Protein AF-A0A845JX76-F1 (afdb_monomer)

Secondary structure (DSSP, 8-state):
--HHHHHHHHHHHHHHTT-SEEEEE-TT-----HHHHHHHHHHHHHHHHHT-EEEEE---HHHHHHHHHTT-TTTSEEESSHHHHHH-

Structure (mmCIF, N/CA/C/O backbone):
data_AF-A0A845JX76-F1
#
_entry.id   AF-A0A845JX76-F1
#
loop_
_atom_site.group_PDB
_atom_site.id
_atom_site.type_symbol
_atom_site.label_atom_id
_atom_site.label_alt_id
_atom_site.label_comp_id
_atom_site.label_asym_id
_atom_site.label_entity_id
_atom_site.label_seq_id
_atom_site.pdbx_PDB_ins_code
_atom_site.Cartn_x
_atom_site.Cartn_y
_atom_site.Cartn_z
_atom_site.occupancy
_atom_site.B_iso_or_equiv
_atom_site.auth_seq_id
_atom_site.auth_comp_id
_atom_site.auth_asym_id
_atom_site.auth_atom_id
_atom_site.pdbx_PDB_model_num
ATOM 1 N N . MET A 1 1 ? 10.106 8.849 -17.110 1.00 46.25 1 MET A N 1
ATOM 2 C CA . MET A 1 1 ? 8.996 9.630 -16.521 1.00 46.25 1 MET A CA 1
ATOM 3 C C . MET A 1 1 ? 8.585 8.952 -15.227 1.00 46.25 1 MET A C 1
ATOM 5 O O . MET A 1 1 ? 8.057 7.854 -15.291 1.00 46.25 1 MET A O 1
ATOM 9 N N . SER A 1 2 ? 8.916 9.536 -14.074 1.00 57.66 2 SER A N 1
ATOM 10 C CA . SER A 1 2 ? 8.807 8.866 -12.771 1.00 57.66 2 SER A CA 1
ATOM 11 C C . SER A 1 2 ? 7.349 8.701 -12.334 1.00 57.66 2 SER A C 1
ATOM 13 O O . SER A 1 2 ? 6.727 9.646 -11.848 1.00 57.66 2 SER A O 1
ATOM 15 N N . SER A 1 3 ? 6.804 7.498 -12.520 1.00 71.44 3 SER A N 1
ATOM 16 C CA . SER A 1 3 ? 5.487 7.067 -12.026 1.00 71.44 3 SER A CA 1
ATOM 17 C C . SER A 1 3 ? 5.320 7.306 -10.518 1.00 71.44 3 SER A C 1
ATOM 19 O O . SER A 1 3 ? 4.224 7.651 -10.080 1.00 71.44 3 SER A O 1
ATOM 21 N N . SER A 1 4 ? 6.414 7.245 -9.752 1.00 75.25 4 SER A N 1
ATOM 22 C CA . SER A 1 4 ? 6.476 7.545 -8.314 1.00 75.25 4 SER A CA 1
ATOM 23 C C . SER A 1 4 ? 5.983 8.951 -7.958 1.00 75.25 4 SER A C 1
ATOM 25 O O . SER A 1 4 ? 5.190 9.111 -7.032 1.00 75.25 4 SER A O 1
ATOM 27 N N . LYS A 1 5 ? 6.343 9.980 -8.739 1.00 79.44 5 LYS A N 1
ATOM 28 C CA . LYS A 1 5 ? 5.889 11.355 -8.466 1.00 79.44 5 LYS A CA 1
ATOM 29 C C . LYS A 1 5 ? 4.371 11.491 -8.614 1.00 79.44 5 LYS A C 1
ATOM 31 O O . LYS A 1 5 ? 3.727 12.073 -7.751 1.00 79.44 5 LYS A O 1
ATOM 36 N N . LYS A 1 6 ? 3.794 10.889 -9.660 1.00 83.50 6 LYS A N 1
ATOM 37 C CA . LYS A 1 6 ? 2.337 10.891 -9.874 1.00 83.50 6 LYS A CA 1
ATOM 38 C C . LYS A 1 6 ? 1.595 10.133 -8.772 1.00 83.50 6 LYS A C 1
ATOM 40 O O . LYS A 1 6 ? 0.551 10.597 -8.322 1.00 83.50 6 LYS A O 1
ATOM 45 N N . ALA A 1 7 ? 2.135 8.993 -8.333 1.00 83.62 7 ALA A N 1
ATOM 46 C CA . ALA A 1 7 ? 1.564 8.228 -7.228 1.00 83.62 7 ALA A CA 1
ATOM 47 C C . ALA A 1 7 ? 1.526 9.067 -5.944 1.00 83.62 7 ALA A C 1
ATOM 49 O O . ALA A 1 7 ? 0.470 9.204 -5.335 1.00 83.62 7 ALA A O 1
ATOM 50 N N . ARG A 1 8 ? 2.635 9.726 -5.592 1.00 85.06 8 ARG A N 1
ATOM 51 C CA . ARG A 1 8 ? 2.693 10.638 -4.443 1.00 85.06 8 ARG A CA 1
ATOM 52 C C . ARG A 1 8 ? 1.692 11.790 -4.530 1.00 85.06 8 ARG A C 1
ATOM 54 O O . ARG A 1 8 ? 0.983 12.047 -3.558 1.00 85.06 8 ARG A O 1
ATOM 61 N N . ASP A 1 9 ? 1.637 12.472 -5.671 1.00 86.44 9 ASP A N 1
ATOM 62 C CA . 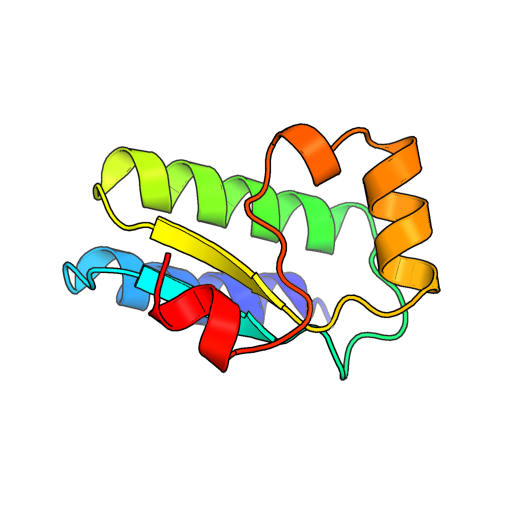ASP A 1 9 ? 0.754 13.630 -5.856 1.00 86.44 9 ASP A CA 1
ATOM 63 C C . ASP A 1 9 ? -0.729 13.218 -5.748 1.00 86.44 9 ASP A C 1
ATOM 65 O O . ASP A 1 9 ? -1.563 14.002 -5.304 1.00 86.44 9 ASP A O 1
ATOM 69 N N . THR A 1 10 ? -1.048 11.960 -6.078 1.00 87.12 10 THR A N 1
ATOM 70 C CA . THR A 1 10 ? -2.392 11.381 -5.920 1.00 87.12 10 THR A CA 1
ATOM 71 C C . THR A 1 10 ? -2.667 10.922 -4.485 1.00 87.12 10 THR A C 1
ATOM 73 O O . THR A 1 10 ? -3.780 11.081 -3.992 1.00 87.12 10 THR A O 1
ATOM 76 N N . LEU A 1 11 ? -1.669 10.362 -3.795 1.00 86.44 11 LEU A N 1
ATOM 77 C CA . LEU A 1 11 ? -1.812 9.833 -2.435 1.00 86.44 11 LEU A CA 1
ATOM 78 C C . LEU A 1 11 ? -1.938 10.940 -1.384 1.00 86.44 11 LEU A C 1
ATOM 80 O O . LEU A 1 11 ? -2.784 10.847 -0.499 1.00 86.44 11 LEU A O 1
ATOM 84 N N . THR A 1 12 ? -1.133 11.997 -1.496 1.00 86.69 12 THR A N 1
ATOM 85 C CA . THR A 1 12 ? -1.099 13.114 -0.535 1.00 86.69 12 THR A CA 1
ATOM 86 C C . THR A 1 12 ? -2.492 13.658 -0.166 1.00 86.69 12 THR A C 1
ATOM 88 O O . THR A 1 12 ? -2.813 13.683 1.025 1.00 86.69 12 THR A O 1
ATOM 91 N N . PRO A 1 13 ? -3.361 14.057 -1.121 1.00 88.06 13 PRO A N 1
ATOM 92 C CA . PRO A 1 13 ? -4.679 14.598 -0.784 1.00 88.06 13 PRO A CA 1
ATOM 93 C C . PRO A 1 13 ? -5.617 13.563 -0.145 1.00 88.06 13 PRO A C 1
ATOM 95 O O . PRO A 1 13 ? -6.476 13.928 0.655 1.00 88.06 13 PRO A O 1
ATOM 98 N N . LEU A 1 14 ? -5.446 12.268 -0.439 1.00 86.75 14 LEU A N 1
ATOM 99 C CA . LEU A 1 14 ? -6.277 11.211 0.145 1.00 86.75 14 LEU A CA 1
ATOM 100 C C . LEU A 1 14 ? -6.025 11.053 1.649 1.00 86.75 14 LEU A C 1
ATOM 102 O O . LEU A 1 14 ? -6.963 10.771 2.392 1.00 86.75 14 LEU A O 1
ATOM 106 N N . PHE A 1 15 ? -4.794 11.278 2.111 1.00 84.19 15 PHE A N 1
ATOM 107 C CA . PHE A 1 15 ? -4.480 11.266 3.543 1.00 84.19 15 PHE A CA 1
ATOM 108 C C . PHE A 1 15 ? -4.986 12.519 4.273 1.00 84.19 15 PHE A C 1
ATOM 110 O O . PHE A 1 15 ? -5.294 12.454 5.460 1.00 84.19 15 PHE A O 1
ATOM 117 N N . GLN A 1 16 ? -5.124 13.650 3.575 1.00 83.06 16 GLN A N 1
ATOM 118 C CA . GLN A 1 16 ? -5.647 14.896 4.152 1.00 83.06 16 GLN A CA 1
ATOM 119 C C . GLN A 1 16 ? -7.169 14.877 4.345 1.00 83.06 16 GLN A C 1
ATOM 121 O O . GLN A 1 16 ? -7.687 15.571 5.215 1.00 83.06 16 GLN A O 1
ATOM 126 N N . ALA A 1 17 ? -7.889 14.062 3.572 1.00 79.19 17 ALA A N 1
ATOM 127 C CA . ALA A 1 17 ? -9.346 13.948 3.640 1.00 79.19 17 ALA A CA 1
ATOM 128 C C . ALA A 1 17 ? -9.873 13.116 4.837 1.00 79.19 17 ALA A C 1
ATOM 130 O O . ALA A 1 17 ? -11.074 12.872 4.917 1.00 79.19 17 ALA A O 1
ATOM 131 N N . ASN A 1 18 ? -9.004 12.698 5.770 1.00 70.06 18 ASN A N 1
ATOM 132 C CA . ASN A 1 18 ? -9.351 11.915 6.969 1.00 70.06 18 ASN A CA 1
ATOM 133 C C . ASN A 1 18 ? -10.092 10.591 6.656 1.00 70.06 18 ASN A C 1
ATOM 135 O O . ASN A 1 18 ? -11.093 10.236 7.285 1.00 70.06 18 ASN A O 1
ATOM 139 N N . ASN A 1 19 ? -9.623 9.879 5.627 1.00 75.25 19 ASN A N 1
ATOM 140 C CA . ASN A 1 19 ? -10.188 8.609 5.168 1.00 75.25 19 ASN A CA 1
ATOM 141 C C . ASN A 1 19 ? -9.807 7.443 6.089 1.00 75.25 19 ASN A C 1
ATOM 143 O O . ASN A 1 19 ? -8.632 7.151 6.239 1.00 75.25 19 ASN A O 1
ATOM 147 N N . LYS A 1 20 ? -10.772 6.649 6.572 1.00 82.75 20 LYS A N 1
ATOM 148 C CA . LYS A 1 20 ? -10.501 5.506 7.477 1.00 82.75 20 LYS A CA 1
ATOM 149 C C . LYS A 1 20 ? -9.395 4.552 6.989 1.00 82.75 20 LYS A C 1
ATOM 151 O O . LYS A 1 20 ? -8.613 4.056 7.799 1.00 82.75 20 LYS A O 1
ATOM 156 N N . ALA A 1 21 ? -9.342 4.280 5.686 1.00 88.38 21 ALA A N 1
ATOM 157 C CA . ALA A 1 21 ? -8.324 3.437 5.074 1.00 88.38 21 ALA A CA 1
ATOM 158 C C . ALA A 1 21 ? -8.068 3.842 3.618 1.00 88.38 21 ALA A C 1
ATOM 160 O O . ALA A 1 21 ? -8.991 4.222 2.897 1.00 88.38 21 ALA A O 1
ATOM 161 N N . ILE A 1 22 ? -6.819 3.703 3.185 1.00 91.50 22 ILE A N 1
ATOM 162 C CA . ILE A 1 22 ? -6.380 3.844 1.799 1.00 91.50 22 ILE A CA 1
ATOM 163 C C . ILE A 1 22 ? -5.824 2.497 1.352 1.00 91.50 22 ILE A C 1
ATOM 165 O O . ILE A 1 22 ? -4.898 1.966 1.965 1.00 91.50 22 ILE A O 1
ATOM 169 N N . ILE A 1 23 ? -6.402 1.956 0.282 1.00 92.44 23 ILE A N 1
ATOM 170 C CA . ILE A 1 23 ? -6.048 0.651 -0.278 1.00 92.44 23 ILE A CA 1
ATOM 171 C C . ILE A 1 23 ? -5.414 0.874 -1.649 1.00 92.44 23 ILE A C 1
ATOM 173 O O . ILE A 1 23 ? -6.024 1.489 -2.525 1.00 92.44 23 ILE A O 1
ATOM 177 N N . VAL A 1 24 ? -4.197 0.369 -1.837 1.00 92.56 24 VAL A N 1
ATOM 178 C CA . VAL A 1 24 ? -3.443 0.469 -3.089 1.00 92.56 24 VAL A CA 1
ATOM 179 C C . VAL A 1 24 ? -3.391 -0.893 -3.762 1.00 92.56 24 VAL A C 1
ATOM 181 O O . VAL A 1 24 ? -2.829 -1.842 -3.222 1.00 92.56 24 VAL A O 1
ATOM 184 N N . ASP A 1 25 ? -3.963 -0.973 -4.959 1.00 92.88 25 ASP A N 1
ATOM 185 C CA . ASP A 1 25 ? -3.962 -2.176 -5.789 1.00 92.88 25 ASP A CA 1
ATOM 186 C C . ASP A 1 25 ? -2.717 -2.217 -6.680 1.00 92.88 25 ASP A C 1
ATOM 188 O O . ASP A 1 25 ? -2.519 -1.350 -7.535 1.00 92.88 25 ASP A O 1
ATOM 192 N N . LEU A 1 26 ? -1.878 -3.230 -6.461 1.00 91.75 26 LEU A N 1
ATOM 193 C CA . LEU A 1 26 ? -0.617 -3.434 -7.167 1.00 91.75 26 LEU A CA 1
ATOM 194 C C . LEU A 1 26 ? -0.709 -4.500 -8.270 1.00 91.75 26 LEU A C 1
ATOM 196 O O . LEU A 1 26 ? 0.315 -4.821 -8.870 1.00 91.75 26 LEU A O 1
ATOM 200 N N . SER A 1 27 ? -1.908 -4.988 -8.612 1.00 91.38 27 SER A N 1
ATOM 201 C CA . SER A 1 27 ? -2.106 -6.023 -9.647 1.00 91.38 27 SER A CA 1
ATOM 202 C C . SER A 1 27 ? -1.531 -5.644 -11.016 1.00 91.38 27 SER A C 1
ATOM 204 O O . SER A 1 27 ? -1.048 -6.502 -11.753 1.00 91.38 27 SER A O 1
ATOM 206 N N . GLY A 1 28 ? -1.548 -4.352 -11.356 1.00 88.75 28 GLY A N 1
A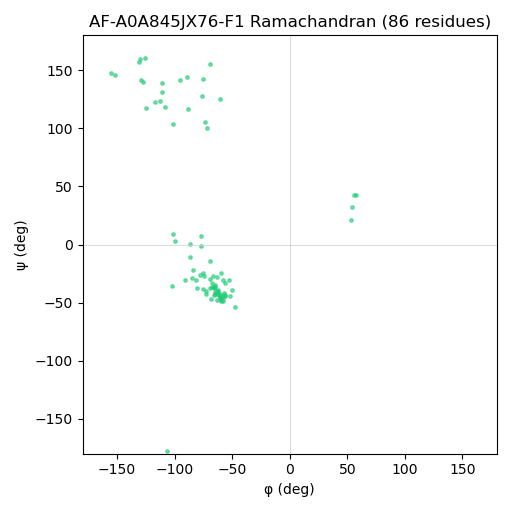TOM 207 C CA . GLY A 1 28 ? -0.989 -3.815 -12.600 1.00 88.75 28 GLY A CA 1
ATOM 208 C C . GLY A 1 28 ? 0.505 -3.477 -12.544 1.00 88.75 28 GLY A C 1
ATOM 209 O O . GLY A 1 28 ? 1.047 -2.972 -13.527 1.00 88.75 28 GLY A O 1
ATOM 210 N N . VAL A 1 29 ? 1.180 -3.699 -11.413 1.00 88.56 29 VAL A N 1
ATOM 211 C CA . VAL A 1 29 ? 2.581 -3.309 -11.208 1.00 88.56 29 VAL A CA 1
ATOM 212 C C . VAL A 1 29 ? 3.476 -4.528 -11.368 1.00 88.56 29 VAL A C 1
ATOM 214 O O . VAL A 1 29 ? 3.576 -5.362 -10.476 1.00 88.56 29 VAL A O 1
ATOM 217 N N . SER A 1 30 ? 4.156 -4.638 -12.507 1.00 84.12 30 SER A N 1
ATOM 218 C CA . SER A 1 30 ? 5.018 -5.792 -12.807 1.00 84.12 30 SER A CA 1
ATOM 219 C C . SER A 1 30 ? 6.379 -5.754 -12.104 1.00 84.12 30 SER A C 1
ATOM 221 O O . SER A 1 30 ? 6.989 -6.797 -11.899 1.00 84.12 30 SER A O 1
ATOM 223 N N . CYS A 1 31 ? 6.883 -4.563 -11.771 1.00 83.81 31 CYS A N 1
ATOM 224 C CA . CYS A 1 31 ? 8.176 -4.373 -11.118 1.00 83.81 31 CYS A CA 1
ATOM 225 C C . CYS A 1 31 ? 8.181 -3.046 -10.350 1.00 83.81 31 CYS A C 1
ATOM 227 O O . CYS A 1 31 ? 7.543 -2.079 -10.775 1.00 83.81 31 CYS A O 1
ATOM 229 N N . ILE A 1 32 ? 8.910 -3.002 -9.236 1.00 88.44 32 ILE A N 1
ATOM 230 C CA . ILE A 1 32 ? 9.105 -1.803 -8.424 1.00 88.44 32 ILE A CA 1
ATOM 231 C C . ILE A 1 32 ? 10.599 -1.571 -8.199 1.00 88.44 32 ILE A C 1
ATOM 233 O O . ILE A 1 32 ? 11.360 -2.512 -7.982 1.00 88.44 32 ILE A O 1
ATOM 237 N N . ASP A 1 33 ? 11.017 -0.311 -8.258 1.00 88.31 33 ASP A N 1
ATOM 238 C CA . ASP A 1 33 ? 12.381 0.116 -7.957 1.00 88.31 33 ASP A CA 1
ATOM 239 C C . ASP A 1 33 ? 12.449 0.839 -6.600 1.00 88.31 33 ASP A C 1
ATOM 241 O O . ASP A 1 33 ? 11.450 0.994 -5.890 1.00 88.31 33 ASP A O 1
ATOM 245 N N . SER A 1 34 ? 13.637 1.324 -6.240 1.00 85.94 34 SER A N 1
ATOM 246 C CA . SER A 1 34 ? 13.852 2.072 -4.997 1.00 85.94 34 SER A CA 1
ATOM 247 C C . SER A 1 34 ? 12.972 3.321 -4.882 1.00 85.94 34 SER A C 1
ATOM 249 O O . SER A 1 34 ? 12.578 3.688 -3.776 1.00 85.94 34 SER A O 1
ATOM 251 N N . SER A 1 35 ? 12.622 3.959 -6.003 1.00 87.56 35 SER A N 1
ATOM 252 C CA . SER A 1 35 ? 11.788 5.162 -6.008 1.00 87.56 35 SER A CA 1
ATOM 253 C C . SER A 1 35 ? 10.317 4.844 -5.738 1.00 87.56 35 SER A C 1
ATOM 255 O O . SER A 1 35 ? 9.659 5.5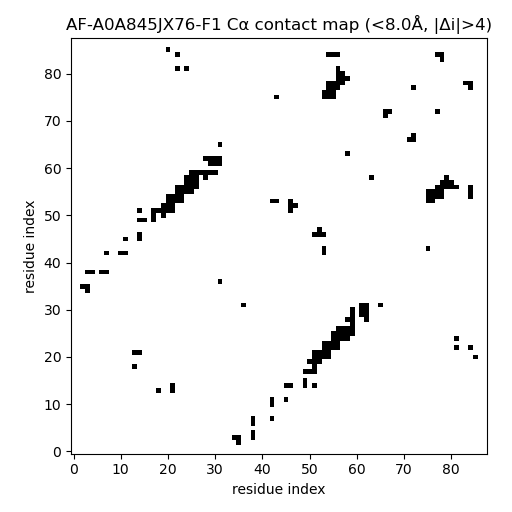81 -5.007 1.00 87.56 35 SER A O 1
ATOM 257 N N . GLY A 1 36 ? 9.807 3.729 -6.269 1.00 88.38 36 GLY A N 1
ATOM 258 C CA . GLY A 1 36 ? 8.461 3.245 -5.965 1.00 88.38 36 GLY A CA 1
ATOM 259 C C . GLY A 1 36 ? 8.327 2.820 -4.504 1.00 88.38 36 GLY A C 1
ATOM 260 O O . GLY A 1 36 ? 7.361 3.196 -3.842 1.00 88.38 36 GLY A O 1
ATOM 261 N N . ILE A 1 37 ? 9.330 2.108 -3.980 1.00 90.12 37 ILE A N 1
ATOM 262 C CA . ILE A 1 37 ? 9.384 1.726 -2.563 1.00 90.12 37 ILE A CA 1
ATOM 263 C C . ILE A 1 37 ? 9.386 2.970 -1.672 1.00 90.12 37 ILE A C 1
ATOM 265 O O . ILE A 1 37 ? 8.586 3.050 -0.743 1.00 90.12 37 ILE A O 1
ATOM 269 N N . ALA A 1 38 ? 10.236 3.958 -1.975 1.00 90.06 38 ALA A N 1
ATOM 270 C CA . ALA A 1 38 ? 10.296 5.203 -1.215 1.00 90.06 38 ALA A CA 1
ATOM 271 C C . ALA A 1 38 ? 8.928 5.901 -1.160 1.00 90.06 38 ALA A C 1
ATOM 273 O O . ALA A 1 38 ? 8.490 6.285 -0.081 1.00 90.06 38 ALA A O 1
ATOM 274 N N . THR A 1 39 ? 8.208 5.969 -2.285 1.00 91.38 39 THR A N 1
ATOM 275 C CA . THR A 1 39 ? 6.857 6.553 -2.328 1.00 91.38 39 THR A CA 1
ATOM 276 C C . THR A 1 39 ? 5.846 5.798 -1.463 1.00 91.38 39 THR A C 1
ATOM 278 O O . THR A 1 39 ? 5.015 6.425 -0.809 1.00 91.38 39 THR A O 1
ATOM 281 N N . LEU A 1 40 ? 5.903 4.464 -1.417 1.00 92.00 40 LEU A N 1
ATOM 282 C CA . LEU A 1 40 ? 5.013 3.678 -0.553 1.00 92.00 40 LEU A CA 1
ATOM 283 C C . LEU A 1 40 ? 5.354 3.868 0.930 1.00 92.00 40 LEU A C 1
ATOM 285 O O . LEU A 1 40 ? 4.454 3.978 1.759 1.00 92.00 40 LEU A O 1
ATOM 289 N N . VAL A 1 41 ? 6.642 3.972 1.262 1.00 91.81 41 VAL A N 1
ATOM 290 C CA . VAL A 1 41 ? 7.115 4.253 2.627 1.00 91.81 41 VAL A CA 1
ATOM 291 C C . VAL A 1 41 ? 6.741 5.672 3.073 1.00 91.81 41 VAL A C 1
ATOM 293 O O . VAL A 1 41 ? 6.383 5.870 4.233 1.00 91.81 41 VAL A O 1
ATOM 296 N N . GLU A 1 42 ? 6.772 6.662 2.176 1.00 91.69 42 GLU A N 1
ATOM 297 C CA . GLU A 1 42 ? 6.216 8.000 2.431 1.00 91.69 42 GLU A CA 1
ATOM 298 C C . GLU A 1 42 ? 4.702 7.921 2.712 1.00 91.69 42 GLU A C 1
ATOM 300 O O . GLU A 1 42 ? 4.227 8.490 3.694 1.00 91.69 42 GLU A O 1
ATOM 305 N N . GLY A 1 43 ? 3.957 7.147 1.912 1.00 91.38 43 GLY A N 1
ATOM 306 C CA . GLY A 1 43 ? 2.525 6.900 2.117 1.00 91.38 43 GLY A CA 1
ATOM 307 C C . GLY A 1 43 ? 2.199 6.315 3.492 1.00 91.38 43 GLY A C 1
ATOM 308 O O . GLY A 1 43 ? 1.296 6.799 4.173 1.00 91.38 43 GLY A O 1
ATOM 309 N N . LEU A 1 44 ? 2.976 5.330 3.944 1.00 91.50 44 LEU A N 1
ATOM 310 C CA . LEU A 1 44 ? 2.833 4.748 5.280 1.00 91.50 44 LEU A CA 1
ATOM 311 C C . LEU A 1 44 ? 3.092 5.775 6.396 1.00 91.50 44 LEU A C 1
ATOM 313 O O . LEU A 1 44 ? 2.356 5.839 7.377 1.00 91.50 44 LEU A O 1
ATOM 317 N N . GLN A 1 45 ? 4.102 6.635 6.239 1.00 91.50 45 GLN A N 1
ATOM 318 C CA . GLN A 1 45 ? 4.367 7.708 7.206 1.00 91.50 45 GLN A CA 1
ATOM 319 C C . GLN A 1 45 ? 3.206 8.710 7.290 1.00 91.50 45 GLN A C 1
ATOM 321 O O . GLN A 1 45 ? 2.839 9.151 8.387 1.00 91.50 45 GLN A O 1
ATOM 326 N N . TRP A 1 46 ? 2.591 9.055 6.153 1.00 91.25 46 TRP A N 1
ATOM 327 C CA . TRP A 1 46 ? 1.394 9.900 6.144 1.00 91.25 46 TRP A CA 1
ATOM 328 C C . TRP A 1 46 ? 0.207 9.205 6.799 1.00 91.25 46 TRP A C 1
ATOM 330 O O . TRP A 1 46 ? -0.537 9.860 7.528 1.00 91.25 46 TRP A O 1
ATOM 340 N N . SER A 1 47 ? 0.051 7.895 6.608 1.00 91.00 47 SER A N 1
ATOM 341 C CA . SER A 1 47 ? -1.008 7.106 7.243 1.00 91.00 47 SER A CA 1
ATOM 342 C C . SER A 1 47 ? -0.908 7.163 8.767 1.00 91.00 47 SER A C 1
ATOM 344 O O . SER A 1 47 ? -1.888 7.482 9.435 1.00 91.00 47 SER A O 1
ATOM 346 N N . HIS A 1 48 ? 0.299 6.993 9.314 1.00 88.75 48 HIS A N 1
ATOM 347 C CA . HIS A 1 48 ? 0.546 7.119 10.751 1.00 88.75 48 HIS A CA 1
ATOM 348 C C . HIS A 1 48 ? 0.229 8.526 11.270 1.00 88.75 48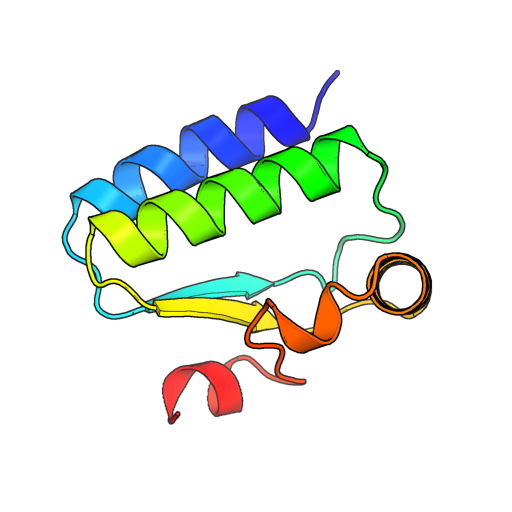 HIS A C 1
ATOM 350 O O . HIS A 1 48 ? -0.417 8.674 12.306 1.00 88.75 48 HIS A O 1
ATOM 356 N N . SER A 1 49 ? 0.639 9.561 10.532 1.00 87.69 49 SER A N 1
ATOM 357 C CA . SER A 1 49 ? 0.428 10.963 10.926 1.00 87.69 49 SER A CA 1
ATOM 358 C C . SER A 1 49 ? -1.043 11.389 10.859 1.00 87.69 49 SER A C 1
ATOM 360 O O . SER A 1 49 ? -1.470 12.257 11.613 1.00 87.69 49 SER A O 1
ATOM 362 N N . SER A 1 50 ? -1.816 10.788 9.952 1.00 86.19 50 SER A N 1
ATOM 363 C CA . SER A 1 50 ? -3.236 11.089 9.730 1.00 86.19 50 SER A CA 1
ATOM 364 C C . SER A 1 50 ? -4.187 10.093 10.403 1.00 86.19 50 SER A C 1
ATOM 366 O O . SER A 1 50 ? -5.393 10.202 10.229 1.00 86.19 50 SER A O 1
ATOM 368 N N . GLN A 1 51 ? -3.659 9.121 11.160 1.00 84.56 51 GLN A N 1
ATOM 369 C CA . GLN A 1 51 ? -4.403 7.992 11.741 1.00 84.56 51 GLN A CA 1
ATOM 370 C C . GLN A 1 51 ? -5.243 7.185 10.730 1.00 84.56 51 GLN A C 1
ATOM 372 O O . GLN A 1 51 ? -6.166 6.463 11.108 1.00 84.56 51 GLN A O 1
ATOM 377 N N . ASN A 1 52 ? -4.901 7.271 9.446 1.00 89.06 52 ASN A N 1
ATOM 378 C CA . ASN A 1 52 ? -5.533 6.507 8.382 1.00 89.06 52 ASN A CA 1
ATOM 379 C C . ASN A 1 52 ? -4.790 5.175 8.210 1.00 89.06 52 ASN A C 1
ATOM 381 O O . ASN A 1 52 ? -3.561 5.120 8.315 1.00 89.06 52 ASN A O 1
ATOM 385 N N . LYS A 1 53 ? -5.502 4.091 7.890 1.00 90.50 53 LYS A N 1
ATOM 386 C CA . LYS A 1 53 ? -4.841 2.826 7.526 1.00 90.50 53 LYS A CA 1
ATOM 387 C C . LYS A 1 53 ? -4.274 2.911 6.107 1.00 90.50 53 LYS A C 1
ATOM 389 O O . LYS A 1 53 ? -4.922 3.479 5.228 1.00 90.50 53 LYS A O 1
ATOM 394 N N . PHE A 1 54 ? -3.102 2.327 5.864 1.00 93.25 54 PHE A N 1
ATOM 395 C CA . PHE A 1 54 ? -2.518 2.228 4.523 1.00 93.25 54 PHE A CA 1
ATOM 396 C C . PHE A 1 54 ? -2.209 0.776 4.186 1.00 93.25 54 PHE A C 1
ATOM 398 O O . PHE A 1 54 ? -1.413 0.130 4.862 1.00 93.25 54 PHE A O 1
ATOM 405 N N . ARG A 1 55 ? -2.877 0.270 3.150 1.00 93.81 55 ARG A N 1
ATOM 406 C CA . ARG A 1 55 ? -2.938 -1.158 2.837 1.00 93.81 55 ARG A CA 1
ATOM 407 C C . ARG A 1 55 ? -2.586 -1.407 1.390 1.00 93.81 55 ARG A C 1
ATOM 409 O O . ARG A 1 55 ? -2.997 -0.648 0.512 1.00 93.81 55 ARG A O 1
ATOM 416 N N . LEU A 1 56 ? -1.864 -2.488 1.144 1.00 94.69 56 LEU A N 1
ATOM 417 C CA . LEU A 1 56 ? -1.488 -2.919 -0.196 1.00 94.69 56 LEU A CA 1
ATOM 418 C C . LEU A 1 56 ? -2.232 -4.208 -0.535 1.00 94.69 56 LEU A C 1
ATOM 420 O O . LEU A 1 56 ? -2.361 -5.086 0.316 1.00 94.69 56 LEU A O 1
ATOM 424 N N . VAL A 1 57 ? -2.710 -4.322 -1.771 1.00 95.31 57 VAL A N 1
ATOM 425 C CA . VAL A 1 57 ? -3.386 -5.529 -2.260 1.00 95.31 57 VAL A CA 1
ATOM 426 C C . VAL A 1 57 ? -2.837 -5.977 -3.599 1.00 95.31 57 VAL A C 1
ATOM 428 O O . VAL A 1 57 ? -2.286 -5.170 -4.354 1.00 95.31 57 VAL A O 1
ATOM 431 N N . SER A 1 58 ? -3.016 -7.261 -3.902 1.00 93.56 58 SER A N 1
ATOM 432 C CA . SER A 1 58 ? -2.692 -7.840 -5.207 1.00 93.56 58 SER A CA 1
ATOM 433 C C . SER A 1 58 ? -1.222 -7.653 -5.616 1.00 93.56 58 SER A C 1
ATOM 435 O O . SER A 1 58 ? -0.933 -7.297 -6.760 1.00 93.56 58 SER A O 1
ATOM 437 N N . LEU A 1 59 ? -0.272 -7.853 -4.694 1.00 92.50 59 LEU A N 1
ATOM 438 C CA . LEU A 1 59 ? 1.153 -7.771 -5.034 1.00 92.50 59 LEU A CA 1
ATOM 439 C C . LEU A 1 59 ? 1.488 -8.826 -6.090 1.00 92.50 59 LEU A C 1
ATOM 441 O O . LEU A 1 59 ? 1.269 -10.021 -5.891 1.00 92.50 59 LEU A O 1
ATOM 445 N N . THR A 1 60 ? 2.070 -8.387 -7.203 1.00 92.50 60 THR A N 1
ATOM 446 C CA . THR A 1 60 ? 2.608 -9.315 -8.197 1.00 92.50 60 THR A CA 1
ATOM 447 C C . THR A 1 60 ? 3.842 -10.035 -7.635 1.00 92.50 60 THR A C 1
ATOM 449 O O . THR A 1 60 ? 4.520 -9.486 -6.760 1.00 92.50 60 THR A O 1
ATOM 452 N N . PRO A 1 61 ? 4.188 -11.236 -8.138 1.00 91.00 61 PRO A N 1
ATOM 453 C CA . PRO A 1 61 ? 5.335 -11.998 -7.639 1.00 91.00 61 PRO A CA 1
ATOM 454 C C . PRO A 1 61 ? 6.639 -11.189 -7.609 1.00 91.00 61 PRO A C 1
ATOM 456 O O . PRO A 1 61 ? 7.311 -11.151 -6.586 1.00 91.00 61 PRO A O 1
ATOM 459 N N . GLY A 1 62 ? 6.935 -10.435 -8.675 1.00 90.00 62 GLY A N 1
ATOM 460 C CA . GLY A 1 62 ? 8.146 -9.611 -8.736 1.00 90.00 62 GLY A CA 1
ATOM 461 C C . GLY A 1 62 ? 8.174 -8.479 -7.704 1.00 90.00 62 GLY A C 1
ATOM 462 O O . GLY A 1 62 ? 9.228 -8.164 -7.162 1.00 90.00 62 GLY A O 1
ATOM 463 N N . VAL A 1 63 ? 7.023 -7.878 -7.386 1.00 91.00 63 VAL A N 1
ATOM 464 C CA . VAL A 1 63 ? 6.932 -6.868 -6.319 1.00 91.00 63 VAL A CA 1
ATOM 465 C C . VAL A 1 63 ? 7.059 -7.527 -4.946 1.00 91.00 63 VAL A C 1
ATOM 467 O O . VAL A 1 63 ? 7.745 -6.993 -4.076 1.00 91.00 63 VAL A O 1
ATOM 470 N N . LYS A 1 64 ? 6.441 -8.698 -4.756 1.00 90.75 64 LYS A N 1
ATOM 471 C CA . LYS A 1 64 ? 6.500 -9.455 -3.504 1.00 90.75 64 LYS A CA 1
ATOM 472 C C . LYS A 1 64 ? 7.932 -9.858 -3.152 1.00 90.75 64 LYS A C 1
ATOM 474 O O . LYS A 1 64 ? 8.350 -9.594 -2.029 1.00 90.75 64 LYS A O 1
ATOM 479 N N . ASP A 1 65 ? 8.697 -10.373 -4.115 1.00 91.31 65 ASP A N 1
ATOM 480 C CA . ASP A 1 65 ? 10.105 -10.748 -3.920 1.00 91.31 65 ASP A CA 1
ATOM 481 C C . ASP A 1 65 ? 10.944 -9.554 -3.443 1.00 91.31 65 ASP A C 1
ATOM 483 O O . ASP A 1 65 ? 11.700 -9.643 -2.474 1.00 91.31 65 ASP A O 1
ATOM 487 N N . VAL A 1 66 ? 10.768 -8.392 -4.081 1.00 90.75 66 VAL A N 1
ATOM 488 C CA . VAL A 1 66 ? 11.470 -7.158 -3.698 1.00 90.75 66 VAL A CA 1
ATOM 489 C C . VAL A 1 66 ? 11.091 -6.721 -2.280 1.00 90.75 66 VAL A C 1
ATOM 491 O O . VAL A 1 66 ? 11.961 -6.338 -1.495 1.00 90.75 66 VAL A O 1
ATOM 494 N N . PHE A 1 67 ? 9.807 -6.797 -1.927 1.00 91.44 67 PHE A N 1
ATOM 495 C CA . PHE A 1 67 ? 9.323 -6.462 -0.588 1.00 91.44 67 PHE A CA 1
ATOM 496 C C . PHE A 1 67 ? 9.837 -7.426 0.482 1.00 91.44 67 PHE A C 1
ATOM 498 O O . PHE A 1 67 ? 10.122 -6.994 1.600 1.00 91.44 67 PHE A O 1
ATOM 505 N N . GLU A 1 68 ? 9.963 -8.710 0.159 1.00 91.19 68 GLU A N 1
ATOM 506 C CA . GLU A 1 68 ? 10.465 -9.735 1.070 1.00 91.19 68 GLU A CA 1
ATOM 507 C C . GLU A 1 68 ? 11.957 -9.533 1.356 1.00 91.19 68 GLU A C 1
ATOM 509 O O . GLU A 1 68 ? 12.358 -9.459 2.520 1.00 91.19 68 GLU A O 1
ATOM 514 N N . ILE A 1 69 ? 12.759 -9.300 0.309 1.00 90.94 69 ILE A N 1
ATOM 515 C CA . ILE A 1 69 ? 14.189 -8.969 0.427 1.00 90.94 69 ILE A CA 1
ATOM 516 C C . ILE A 1 69 ? 14.385 -7.695 1.257 1.00 90.94 69 ILE A C 1
ATOM 518 O O . ILE A 1 69 ? 15.242 -7.643 2.141 1.00 90.94 69 ILE A O 1
ATOM 522 N N . ALA A 1 70 ? 13.569 -6.670 1.006 1.00 88.50 70 ALA A N 1
ATOM 523 C CA . ALA A 1 70 ? 13.620 -5.406 1.733 1.00 88.50 70 ALA A CA 1
ATOM 524 C C . ALA A 1 70 ? 12.976 -5.471 3.134 1.00 88.50 70 ALA A C 1
ATOM 526 O O . ALA A 1 70 ? 12.991 -4.471 3.853 1.00 88.50 70 ALA A O 1
ATOM 527 N N . ARG A 1 71 ? 12.419 -6.625 3.539 1.00 89.25 71 ARG A N 1
ATOM 528 C CA . ARG A 1 71 ? 11.700 -6.841 4.813 1.00 89.25 71 ARG A CA 1
ATOM 529 C C . ARG A 1 71 ? 10.554 -5.846 5.029 1.00 89.25 71 ARG A C 1
ATOM 531 O O . ARG A 1 71 ? 10.231 -5.477 6.154 1.00 89.25 71 ARG A O 1
ATOM 538 N N . LEU A 1 72 ? 9.926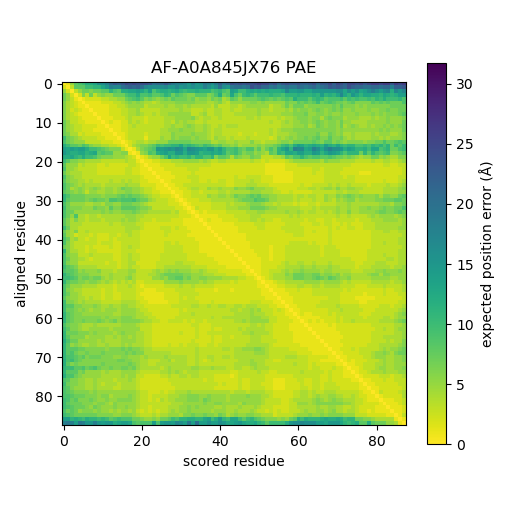 -5.415 3.940 1.00 90.25 72 LEU A N 1
ATOM 539 C CA . LEU A 1 72 ? 8.811 -4.470 3.953 1.00 90.25 72 LEU A CA 1
ATOM 540 C C . LEU A 1 72 ? 7.472 -5.166 4.203 1.00 90.25 72 LEU A C 1
ATOM 542 O O . LEU A 1 72 ? 6.551 -4.531 4.703 1.00 90.25 72 LEU A O 1
ATOM 546 N N . LEU A 1 73 ? 7.366 -6.473 3.944 1.00 87.88 73 LEU A N 1
ATOM 547 C CA . LEU A 1 73 ? 6.146 -7.244 4.225 1.00 87.88 73 LEU A CA 1
ATOM 548 C C . LEU A 1 73 ? 5.745 -7.235 5.709 1.00 87.88 73 LEU A C 1
ATOM 550 O O . LEU A 1 73 ? 4.576 -7.407 6.020 1.00 87.88 73 LEU A O 1
ATOM 554 N N . THR A 1 74 ? 6.691 -7.020 6.627 1.00 87.75 74 THR A N 1
ATOM 555 C CA . THR A 1 74 ? 6.396 -6.899 8.066 1.00 87.75 74 THR A CA 1
ATOM 556 C C . THR A 1 74 ? 6.020 -5.479 8.484 1.00 87.75 74 THR A C 1
ATOM 558 O O . THR A 1 74 ? 5.632 -5.259 9.626 1.00 87.75 74 THR A O 1
ATOM 561 N N . VAL A 1 75 ? 6.217 -4.508 7.593 1.00 90.31 75 VAL A N 1
ATOM 562 C CA . VAL A 1 75 ? 6.006 -3.078 7.844 1.00 90.31 75 VAL A CA 1
ATOM 563 C C . VAL A 1 75 ? 4.686 -2.611 7.231 1.00 90.31 75 VAL A C 1
ATOM 565 O O . VAL A 1 75 ? 4.005 -1.772 7.812 1.00 90.31 75 VAL A O 1
ATOM 568 N N . PHE A 1 76 ? 4.316 -3.161 6.074 1.00 90.75 76 PHE A N 1
ATOM 569 C CA . PHE A 1 76 ? 3.056 -2.866 5.398 1.00 90.75 76 PHE A CA 1
ATOM 570 C C . PHE A 1 76 ? 1.977 -3.894 5.740 1.00 90.75 76 PHE A C 1
ATOM 572 O O . PHE A 1 76 ? 2.238 -5.093 5.775 1.00 90.75 76 PHE A O 1
ATOM 579 N N . GLU A 1 77 ? 0.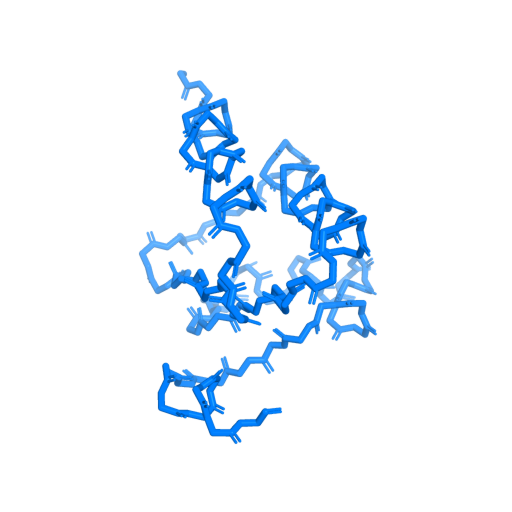738 -3.427 5.897 1.00 91.44 77 GLU A N 1
ATOM 580 C CA . GLU A 1 77 ? -0.434 -4.300 5.864 1.00 91.44 77 GLU A CA 1
ATOM 581 C C . GLU A 1 77 ? -0.691 -4.729 4.410 1.00 91.44 77 GLU A C 1
ATOM 583 O O . GLU A 1 77 ? -1.146 -3.931 3.583 1.00 91.44 77 GLU A O 1
ATOM 588 N N . VAL A 1 78 ? -0.371 -5.983 4.092 1.00 92.69 78 VAL A N 1
ATOM 589 C CA . VAL A 1 78 ? -0.561 -6.567 2.761 1.00 92.69 78 VAL A CA 1
ATOM 590 C C . VAL A 1 78 ? -1.664 -7.617 2.809 1.00 92.69 78 VAL A C 1
ATOM 592 O O . VAL A 1 78 ? -1.629 -8.503 3.659 1.00 92.69 78 VAL A O 1
ATOM 595 N N . PHE A 1 79 ? -2.610 -7.534 1.877 1.00 93.69 79 PHE A N 1
ATOM 596 C CA . PHE A 1 79 ? -3.691 -8.508 1.711 1.00 93.69 79 PHE A CA 1
ATOM 597 C C . PHE A 1 79 ? -3.722 -9.032 0.276 1.00 93.69 79 PHE A C 1
ATOM 599 O O . PHE A 1 79 ? -3.197 -8.394 -0.641 1.00 93.69 79 PHE A O 1
ATOM 606 N N . ASP A 1 80 ? -4.362 -10.176 0.059 1.00 89.06 80 ASP A N 1
ATOM 607 C CA . ASP A 1 80 ? -4.457 -10.745 -1.285 1.00 89.06 80 ASP A CA 1
ATOM 608 C C . ASP A 1 80 ? -5.584 -10.079 -2.088 1.00 89.06 80 ASP A C 1
ATOM 610 O O . ASP A 1 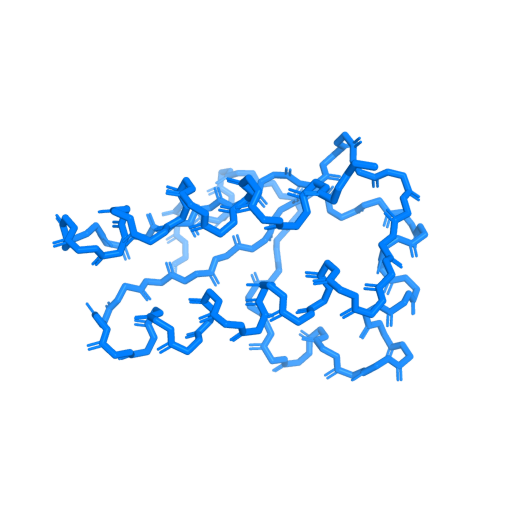80 ? -5.469 -9.919 -3.304 1.00 89.06 80 ASP A O 1
ATOM 614 N N . THR A 1 81 ? -6.645 -9.619 -1.411 1.00 89.50 81 THR A N 1
ATOM 615 C CA . THR A 1 81 ? -7.832 -9.030 -2.051 1.00 89.50 81 THR A CA 1
ATOM 616 C C . THR A 1 81 ? -8.239 -7.679 -1.456 1.00 89.50 81 THR A C 1
ATOM 618 O O . THR A 1 81 ? -7.899 -7.328 -0.322 1.00 89.50 81 THR A O 1
ATOM 621 N N . LYS A 1 82 ? -9.006 -6.897 -2.229 1.00 87.56 82 LYS A N 1
ATOM 622 C CA . LYS A 1 82 ? -9.566 -5.612 -1.769 1.00 87.56 82 LYS A CA 1
ATOM 623 C C . LYS A 1 82 ? -10.562 -5.819 -0.637 1.00 87.56 82 LYS A C 1
ATOM 625 O O . LYS A 1 82 ? -10.629 -5.005 0.277 1.00 87.56 82 LYS A O 1
ATOM 630 N N . GLU A 1 83 ? -11.324 -6.900 -0.710 1.00 89.38 83 GLU A N 1
ATOM 631 C CA . GLU A 1 83 ? -12.351 -7.273 0.249 1.00 89.38 83 GLU A CA 1
ATOM 632 C C . GLU A 1 83 ? -11.730 -7.534 1.626 1.00 89.38 83 GLU A C 1
ATOM 634 O O . GLU A 1 83 ? -12.168 -6.955 2.618 1.00 89.38 83 GLU A O 1
ATOM 639 N N . GLU A 1 84 ? -10.645 -8.311 1.688 1.00 89.00 84 GLU A N 1
ATOM 640 C CA . GLU A 1 84 ? -9.891 -8.537 2.929 1.00 89.00 84 GLU A CA 1
ATOM 641 C C . GLU A 1 84 ? -9.332 -7.235 3.509 1.00 89.00 84 GLU A C 1
ATOM 643 O O . GLU A 1 84 ? -9.437 -6.984 4.715 1.00 89.00 84 GLU A O 1
ATOM 648 N N . ALA A 1 85 ? -8.798 -6.372 2.643 1.00 89.56 85 ALA A N 1
ATOM 649 C CA . ALA A 1 85 ? -8.268 -5.073 3.031 1.00 89.56 85 ALA A CA 1
ATOM 650 C C . ALA A 1 85 ? -9.345 -4.071 3.483 1.00 89.56 85 ALA A C 1
ATOM 652 O O . ALA A 1 85 ? -8.992 -3.050 4.070 1.00 89.56 85 ALA A O 1
ATOM 653 N N . LEU A 1 86 ? -10.635 -4.315 3.233 1.00 84.94 86 LEU A N 1
ATOM 654 C CA . LEU A 1 86 ? -11.735 -3.467 3.713 1.00 84.94 86 LEU A CA 1
ATOM 655 C C . LEU A 1 86 ? -12.278 -3.912 5.073 1.00 84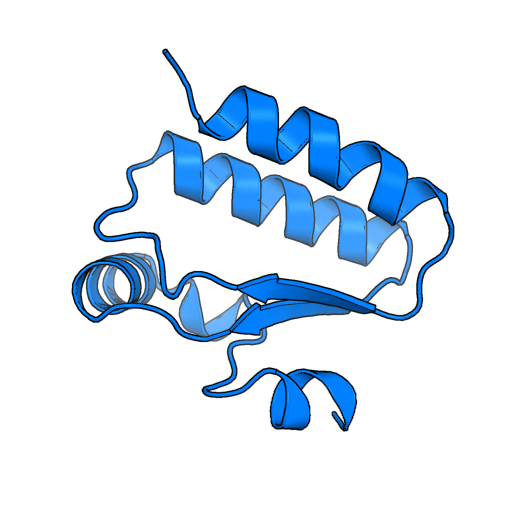.94 86 LEU A C 1
ATOM 657 O O . LEU A 1 86 ? -12.764 -3.076 5.834 1.00 84.94 86 LEU A O 1
ATOM 661 N N . VAL A 1 87 ? -12.220 -5.211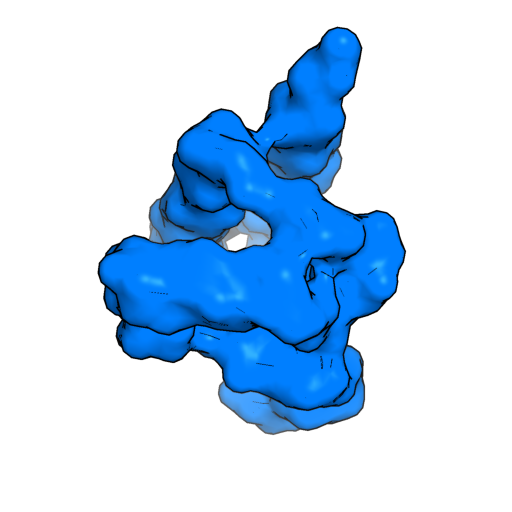 5.366 1.00 83.44 87 VAL A N 1
ATOM 662 C CA . VAL A 1 87 ? -12.835 -5.801 6.566 1.00 83.44 87 VAL A CA 1
ATOM 663 C C . VAL A 1 87 ? -11.924 -5.709 7.798 1.00 83.44 87 VAL A C 1
ATOM 665 O O . VAL A 1 87 ? -12.431 -5.622 8.916 1.00 83.44 87 VAL A O 1
ATOM 668 N N . ASN A 1 88 ? -10.598 -5.709 7.611 1.00 62.72 88 ASN A N 1
ATOM 669 C CA . ASN A 1 88 ? -9.619 -5.668 8.711 1.00 62.72 88 ASN A CA 1
ATOM 670 C C . ASN A 1 88 ? -9.371 -4.259 9.270 1.00 62.72 88 ASN A C 1
ATOM 672 O O . ASN A 1 88 ? -8.556 -4.083 10.197 1.00 62.72 88 ASN A O 1
#

Solvent-accessible surface area (backbone atoms only — not comparable to full-atom values): 5038 Å² total; per-residue (Å²): 132,70,64,40,59,57,51,45,67,61,47,55,61,52,50,72,68,66,40,76,62,47,78,47,78,31,69,86,39,74,67,72,54,74,61,46,51,49,42,52,54,51,49,46,54,46,17,66,77,47,72,22,45,55,35,41,19,33,67,29,70,58,35,44,53,54,30,55,77,68,56,39,64,86,73,46,53,71,36,78,40,69,67,59,65,70,74,113

Sequence (88 aa):
MSSSKKARDTLTPLFQANNKAIIVDLSGVSCIDSSGIATLVEGLQWSHSSQNKFRLVSLTPGVKDVFEIARLLTVFEVFDTKEEALVN

Radius of gyration: 12.29 Å; Cα contacts (8 Å, |Δi|>4): 110; chains: 1; bounding box: 27×27×28 Å

pLDDT: mean 87.22, std 7.66, range [46.25, 95.31]

Nearest PDB structures (foldseek):
  1vc1-assembly1_B  TM=9.499E-01  e=1.268E-05  Thermotoga maritima
  3f43-assembly1_A-2  TM=8.390E-01  e=1.268E-05  Thermotoga maritima
  1th8-assembly1_B  TM=8.771E-01  e=7.778E-05  Geobacillus stearothermophilus
  1til-assembly1_B  TM=8.941E-01  e=1.331E-04  Geobacillus stearothermophilus
  2ka5-assembly1_A  TM=8.814E-01  e=2.436E-04  Thermotoga maritima

Foldseek 3Di:
DDPLVVLLVVLVVVLVVLAQEDEAECQVPPADDPSNVVSLVVSLVSCVVSVHAYEYECHDPRRVVVCVVVVVPVVHHYDHDPVVVVPD

Mean predicted aligned error: 4.49 Å